Protein AF-A0A0V8JL70-F1 (afdb_monomer_lite)

Structure (mmCIF, N/CA/C/O backbone):
data_AF-A0A0V8JL70-F1
#
_entry.id   AF-A0A0V8JL70-F1
#
loop_
_atom_site.group_PDB
_atom_site.id
_atom_site.type_symbol
_atom_site.label_atom_id
_atom_site.label_alt_id
_atom_site.label_comp_id
_atom_site.label_asym_id
_atom_site.label_entity_id
_atom_site.label_seq_id
_atom_site.pdbx_PDB_ins_code
_atom_site.Cartn_x
_atom_site.Cartn_y
_atom_site.Cartn_z
_atom_site.occupancy
_atom_site.B_iso_or_equiv
_atom_site.auth_seq_id
_atom_site.auth_comp_id
_atom_site.auth_asym_id
_atom_site.auth_atom_id
_atom_site.pdbx_PDB_model_num
ATOM 1 N N . MET A 1 1 ? 11.755 1.384 -23.278 1.00 58.44 1 MET A N 1
ATOM 2 C CA . MET A 1 1 ? 10.677 0.375 -23.370 1.00 58.44 1 MET A CA 1
ATOM 3 C C . MET A 1 1 ? 10.362 -0.007 -21.926 1.00 58.44 1 MET A C 1
ATOM 5 O O . MET A 1 1 ? 11.201 -0.645 -21.332 1.00 58.44 1 MET A O 1
ATOM 9 N N . ASN A 1 2 ? 9.365 0.506 -21.197 1.00 75.31 2 ASN A N 1
ATOM 10 C CA . ASN A 1 2 ? 8.090 1.167 -21.489 1.00 75.31 2 ASN A CA 1
ATOM 11 C C . ASN A 1 2 ? 7.845 2.307 -20.472 1.00 75.31 2 ASN A C 1
ATOM 13 O O . ASN A 1 2 ? 7.547 2.031 -19.312 1.00 75.31 2 ASN A O 1
ATOM 17 N N . LEU A 1 3 ? 7.916 3.575 -20.904 1.00 89.44 3 LEU A N 1
ATOM 18 C CA . LEU A 1 3 ? 7.682 4.754 -20.044 1.00 89.44 3 LEU A CA 1
ATOM 19 C C . LEU A 1 3 ? 6.356 4.659 -19.267 1.00 89.44 3 LEU A C 1
ATOM 21 O O . LEU A 1 3 ? 6.288 4.988 -18.088 1.00 89.44 3 LEU A O 1
ATOM 25 N N . TRP A 1 4 ? 5.319 4.141 -19.925 1.00 92.00 4 TRP A N 1
ATOM 26 C CA . TRP A 1 4 ? 3.996 3.928 -19.346 1.00 92.00 4 TRP A CA 1
ATOM 27 C C . TRP A 1 4 ? 3.994 2.967 -18.154 1.00 92.00 4 TRP A C 1
ATOM 29 O O . TRP A 1 4 ? 3.271 3.204 -17.193 1.00 92.00 4 TRP A O 1
ATOM 39 N N . ILE A 1 5 ? 4.824 1.919 -18.185 1.00 91.56 5 ILE A N 1
ATOM 40 C CA . ILE A 1 5 ? 4.921 0.940 -17.093 1.00 91.56 5 ILE A CA 1
ATOM 41 C C . ILE A 1 5 ? 5.628 1.570 -15.894 1.00 91.56 5 ILE A C 1
ATOM 43 O O . ILE A 1 5 ? 5.172 1.409 -14.768 1.00 91.56 5 ILE A O 1
ATOM 47 N N . SER A 1 6 ? 6.682 2.360 -16.125 1.00 92.81 6 SER A N 1
ATOM 48 C CA . SER A 1 6 ? 7.348 3.107 -15.053 1.00 92.81 6 SER A CA 1
ATOM 49 C C . SER A 1 6 ? 6.405 4.120 -14.399 1.00 92.81 6 SER A C 1
ATOM 51 O O . SER A 1 6 ? 6.347 4.195 -13.176 1.00 92.81 6 SER A O 1
ATOM 53 N N . ILE A 1 7 ? 5.616 4.858 -15.188 1.00 95.25 7 ILE A N 1
ATOM 54 C CA . ILE A 1 7 ? 4.598 5.776 -14.652 1.00 95.25 7 ILE A CA 1
ATOM 55 C C . ILE A 1 7 ? 3.548 5.000 -13.847 1.00 95.25 7 ILE A C 1
ATOM 57 O O . ILE A 1 7 ? 3.238 5.397 -12.726 1.00 95.25 7 ILE A O 1
ATOM 61 N N . ALA A 1 8 ? 3.031 3.885 -14.376 1.00 94.50 8 ALA A N 1
ATOM 62 C CA . ALA A 1 8 ? 2.049 3.054 -13.682 1.00 94.50 8 ALA A CA 1
ATOM 63 C C . ALA A 1 8 ? 2.587 2.513 -12.347 1.00 94.50 8 ALA A C 1
ATOM 65 O O . ALA A 1 8 ? 1.865 2.552 -11.354 1.00 94.50 8 ALA A O 1
ATOM 66 N N . LEU A 1 9 ? 3.859 2.104 -12.306 1.00 96.00 9 LEU A N 1
ATOM 67 C CA . LEU A 1 9 ? 4.560 1.671 -11.096 1.00 96.00 9 LEU A CA 1
ATOM 68 C C . LEU A 1 9 ? 4.636 2.787 -10.052 1.00 96.00 9 LEU A C 1
ATOM 70 O O . LEU A 1 9 ? 4.286 2.570 -8.893 1.00 96.00 9 LEU A O 1
ATOM 74 N N . TYR A 1 10 ? 5.072 3.988 -10.442 1.00 95.81 10 TYR A N 1
ATOM 75 C CA . TYR A 1 10 ? 5.152 5.113 -9.507 1.00 95.81 10 TYR A CA 1
ATOM 76 C C . TYR A 1 10 ? 3.772 5.515 -8.987 1.00 95.81 10 TYR A C 1
ATOM 78 O O . TYR A 1 10 ? 3.614 5.754 -7.792 1.00 95.81 10 TYR A O 1
ATOM 86 N N . VAL A 1 11 ? 2.759 5.543 -9.855 1.00 96.50 11 VAL A N 1
ATOM 87 C CA . VAL A 1 11 ? 1.379 5.856 -9.464 1.00 96.50 11 VAL A CA 1
ATOM 88 C C . VAL A 1 11 ? 0.831 4.804 -8.502 1.00 96.50 11 VAL A C 1
ATOM 90 O O . VAL A 1 11 ? 0.260 5.165 -7.473 1.00 96.50 11 VAL A O 1
ATOM 93 N N . SER A 1 12 ? 1.021 3.513 -8.791 1.00 95.69 12 SER A N 1
ATOM 94 C CA . SER A 1 12 ? 0.536 2.444 -7.918 1.00 95.69 12 SER A CA 1
ATOM 95 C C . SER A 1 12 ? 1.246 2.442 -6.566 1.00 95.69 12 SER A C 1
ATOM 97 O O . SER A 1 12 ? 0.601 2.214 -5.543 1.00 95.69 12 SER A O 1
ATOM 99 N N . PHE A 1 13 ? 2.540 2.766 -6.548 1.00 96.00 13 PHE 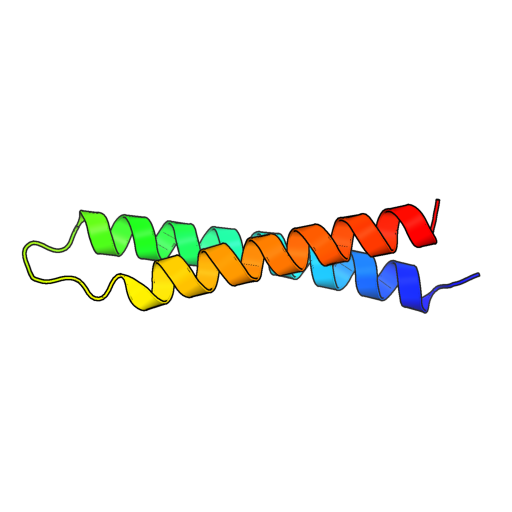A N 1
ATOM 100 C CA . PHE A 1 13 ? 3.333 2.870 -5.327 1.00 96.00 13 PHE A CA 1
ATOM 101 C C . PHE A 1 13 ? 2.913 4.061 -4.459 1.00 96.00 13 PHE A C 1
ATOM 103 O O . PHE A 1 13 ? 2.718 3.924 -3.254 1.00 96.00 13 PHE A O 1
ATOM 110 N N . ILE A 1 14 ? 2.711 5.237 -5.059 1.00 97.56 14 ILE A N 1
ATOM 111 C CA . ILE A 1 14 ? 2.222 6.414 -4.329 1.00 97.56 14 ILE A CA 1
ATOM 112 C C . ILE A 1 14 ? 0.824 6.137 -3.758 1.00 97.56 14 ILE A C 1
ATOM 114 O O . ILE A 1 14 ? 0.553 6.472 -2.603 1.00 97.56 14 ILE A O 1
ATOM 118 N N . MET A 1 15 ? -0.051 5.481 -4.528 1.00 97.06 15 MET A N 1
ATOM 119 C CA . MET A 1 15 ? -1.392 5.138 -4.057 1.00 97.06 15 MET A CA 1
ATOM 120 C C . MET A 1 15 ? -1.401 4.099 -2.941 1.00 97.06 15 MET A C 1
ATOM 122 O O . MET A 1 15 ? -2.203 4.236 -2.017 1.00 97.06 15 MET A O 1
ATOM 126 N N . SER A 1 16 ? -0.519 3.096 -2.963 1.00 96.50 16 SER A N 1
ATOM 127 C CA . SER A 1 16 ? -0.440 2.136 -1.857 1.00 96.50 16 SER A CA 1
ATOM 128 C C . SER A 1 16 ? -0.045 2.829 -0.551 1.00 96.50 16 SER A C 1
ATOM 130 O O . SER A 1 16 ? -0.706 2.620 0.466 1.00 96.50 16 SER A O 1
ATOM 132 N N . ILE A 1 17 ? 0.943 3.731 -0.586 1.00 96.50 17 ILE A N 1
ATOM 133 C CA . ILE A 1 17 ? 1.361 4.526 0.579 1.00 96.50 17 ILE A CA 1
ATOM 134 C C . ILE A 1 17 ? 0.214 5.410 1.076 1.00 96.50 17 ILE A C 1
ATOM 136 O O . ILE A 1 17 ? -0.079 5.425 2.274 1.00 96.50 17 ILE A O 1
ATOM 140 N N . PHE A 1 18 ? -0.459 6.125 0.171 1.00 96.56 18 PHE A N 1
ATOM 141 C CA . PHE A 1 18 ? -1.578 6.997 0.529 1.00 96.56 18 PHE A CA 1
ATOM 142 C C . PHE A 1 18 ? -2.718 6.217 1.198 1.00 96.56 18 PHE A C 1
ATOM 144 O O . PHE A 1 18 ? -3.214 6.619 2.250 1.00 96.56 18 PHE A O 1
ATOM 151 N N . LEU A 1 19 ? -3.101 5.070 0.633 1.00 96.38 19 LEU A N 1
ATOM 152 C CA . LEU A 1 19 ? -4.174 4.234 1.168 1.00 96.38 19 LEU A CA 1
ATOM 153 C C . LEU A 1 19 ? -3.798 3.582 2.505 1.00 96.38 19 LEU A C 1
ATOM 155 O O . LEU A 1 19 ? -4.644 3.527 3.395 1.00 96.38 19 LEU A O 1
ATOM 159 N N . ILE A 1 20 ? -2.545 3.142 2.682 1.00 95.25 20 ILE A N 1
ATOM 160 C CA . ILE A 1 20 ? -2.040 2.662 3.982 1.00 95.25 20 ILE A CA 1
ATOM 161 C C . ILE A 1 20 ? -2.114 3.780 5.022 1.00 95.25 20 ILE A C 1
ATOM 163 O O . ILE A 1 20 ? -2.570 3.545 6.137 1.00 95.25 20 ILE A O 1
ATOM 167 N N . SER A 1 21 ? -1.710 5.001 4.665 1.00 95.94 21 SER A N 1
ATOM 168 C CA . SER A 1 21 ? -1.780 6.147 5.573 1.00 95.94 21 SER A CA 1
ATOM 169 C C . SER A 1 21 ? -3.223 6.452 5.988 1.00 95.94 21 SER A C 1
ATOM 171 O O . SER A 1 21 ? -3.494 6.615 7.175 1.00 95.94 21 SER A O 1
ATOM 173 N N . GLN A 1 22 ? -4.171 6.441 5.048 1.00 94.81 22 GLN A N 1
ATOM 174 C CA . GLN A 1 22 ? -5.593 6.629 5.358 1.00 94.81 22 GLN A CA 1
ATOM 175 C C . GLN A 1 22 ? -6.157 5.495 6.223 1.00 94.81 22 GLN A C 1
ATOM 177 O O . GLN A 1 22 ? -6.884 5.755 7.180 1.00 94.81 22 GLN A O 1
ATOM 182 N N . ALA A 1 23 ? -5.791 4.242 5.937 1.00 94.12 23 ALA A N 1
ATOM 183 C CA . ALA A 1 23 ? -6.156 3.107 6.780 1.00 94.12 23 ALA A CA 1
ATOM 184 C C . ALA A 1 23 ? -5.598 3.267 8.203 1.00 94.12 23 ALA A C 1
ATOM 186 O O . ALA A 1 23 ? -6.298 2.990 9.174 1.00 94.12 23 ALA A O 1
ATOM 187 N N . TYR A 1 24 ? -4.371 3.772 8.345 1.00 93.44 24 TYR A N 1
ATOM 188 C CA . TYR A 1 24 ? -3.775 4.062 9.645 1.00 93.44 24 TYR A CA 1
ATOM 189 C C . TYR A 1 24 ? -4.556 5.145 10.404 1.00 93.44 24 TYR A C 1
ATOM 191 O O . TYR A 1 24 ? -4.918 4.933 11.562 1.00 93.44 24 TYR A O 1
ATOM 199 N N . PHE A 1 25 ? -4.904 6.261 9.756 1.00 92.50 25 PHE A N 1
ATOM 200 C CA . PHE A 1 25 ? -5.745 7.295 10.372 1.00 92.50 25 PHE A CA 1
ATOM 201 C C . PHE A 1 25 ? -7.114 6.763 10.802 1.00 92.50 25 PHE A C 1
ATOM 203 O O . PHE A 1 25 ? -7.556 7.039 11.918 1.00 92.50 25 PHE A O 1
ATOM 210 N N . GLU A 1 26 ? -7.766 5.965 9.957 1.00 91.31 26 GLU A N 1
ATOM 211 C CA . GLU A 1 26 ? -9.025 5.323 10.328 1.00 91.31 26 GLU A CA 1
ATOM 212 C C . GLU A 1 26 ? -8.828 4.356 11.500 1.00 91.31 26 GLU A C 1
ATOM 214 O O . GLU A 1 26 ? -9.629 4.380 12.425 1.00 91.31 26 GLU A O 1
ATOM 219 N N . SER A 1 27 ? -7.735 3.590 11.567 1.00 91.12 27 SER A N 1
ATOM 220 C CA . SER A 1 27 ? -7.467 2.712 12.718 1.00 91.12 27 SER A CA 1
ATOM 221 C C . SER A 1 27 ? -7.344 3.474 14.043 1.00 91.12 27 SER A C 1
ATOM 223 O O . SER A 1 27 ? -7.914 3.048 15.048 1.00 91.12 27 SER A O 1
ATOM 225 N N . LEU A 1 28 ? -6.690 4.642 14.043 1.00 90.75 28 LEU A N 1
ATOM 226 C CA . LEU A 1 28 ? -6.607 5.512 15.219 1.00 90.75 28 LEU A CA 1
ATOM 227 C C . LEU A 1 28 ? -7.986 6.042 15.617 1.00 90.75 28 LEU A C 1
ATOM 229 O O . LEU A 1 28 ? -8.332 6.062 16.797 1.00 90.75 28 LEU A O 1
ATOM 233 N N . ARG A 1 29 ? -8.798 6.433 14.631 1.00 88.19 29 ARG A N 1
ATOM 234 C CA . ARG A 1 29 ? -10.176 6.879 14.853 1.00 88.19 29 ARG A CA 1
ATOM 235 C C . ARG A 1 29 ? -11.053 5.760 15.413 1.00 88.19 29 ARG A C 1
ATOM 237 O O . ARG A 1 29 ? -11.859 6.030 16.299 1.00 88.19 29 ARG A O 1
ATOM 244 N N . LEU A 1 30 ? -10.877 4.529 14.926 1.00 88.38 30 LEU A N 1
ATOM 245 C CA . LEU A 1 30 ? -11.578 3.350 15.429 1.00 88.38 30 LEU A CA 1
ATOM 246 C C . LEU A 1 30 ? -11.215 3.062 16.886 1.00 88.38 30 LEU A C 1
ATOM 248 O O . LEU A 1 30 ? -12.088 2.770 17.698 1.00 88.38 30 LEU A O 1
ATOM 252 N N . MET A 1 31 ? -9.930 3.167 17.216 1.00 86.44 31 MET A N 1
ATOM 253 C CA . MET A 1 31 ? -9.434 2.941 18.570 1.00 86.44 31 MET A CA 1
ATOM 254 C C . MET A 1 31 ? -9.928 4.008 19.554 1.00 86.44 31 MET A C 1
ATOM 256 O O . MET A 1 31 ? -10.174 3.700 20.714 1.00 86.44 31 MET A O 1
ATOM 260 N N . ASN A 1 32 ? -10.099 5.250 19.092 1.00 86.69 32 ASN A N 1
ATOM 261 C CA . ASN A 1 32 ? -10.520 6.375 19.927 1.00 86.69 32 ASN A CA 1
ATOM 262 C C . ASN A 1 32 ? -12.047 6.554 20.023 1.00 86.69 32 ASN A C 1
ATOM 264 O O . ASN A 1 32 ? -12.520 7.511 20.633 1.00 86.69 32 ASN A O 1
ATOM 268 N N . SER A 1 33 ? -12.843 5.692 19.388 1.00 84.88 33 SER A N 1
ATOM 269 C CA . SER A 1 33 ? -14.301 5.782 19.465 1.00 84.88 33 SER A CA 1
ATOM 270 C C . SER A 1 33 ? -14.856 4.884 20.569 1.00 84.88 33 SER A C 1
ATOM 272 O O . SER A 1 33 ? -14.713 3.668 20.515 1.00 84.88 33 SER A O 1
ATOM 274 N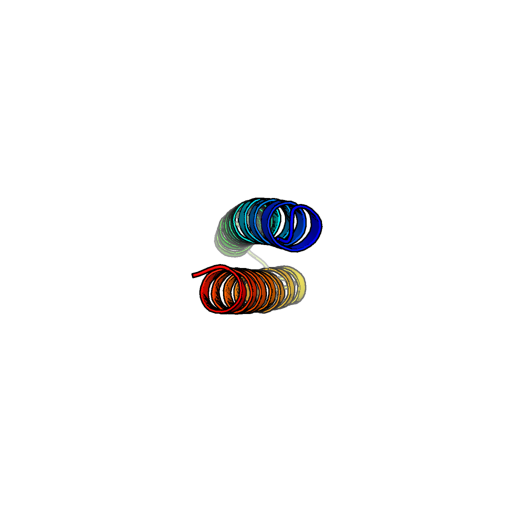 N . GLU A 1 34 ? -15.561 5.479 21.529 1.00 75.19 34 GLU A N 1
ATOM 275 C CA . GLU A 1 34 ? -16.136 4.789 22.697 1.00 75.19 34 GLU A CA 1
ATOM 276 C C . GLU A 1 34 ? -17.439 4.007 22.393 1.00 75.19 34 GLU A C 1
ATOM 278 O O . GLU A 1 34 ? -18.082 3.477 23.296 1.00 75.19 34 GLU A O 1
ATOM 283 N N . GLY A 1 35 ? -17.864 3.928 21.124 1.00 75.38 35 GLY A N 1
ATOM 284 C CA . GLY A 1 35 ? -19.154 3.359 20.704 1.00 75.38 35 GLY A CA 1
ATOM 285 C C . GLY A 1 35 ? -19.058 2.309 19.593 1.00 75.38 35 GLY A C 1
ATOM 286 O O . GLY A 1 35 ? -17.982 1.837 19.245 1.00 75.38 35 GLY A O 1
ATOM 287 N N . LYS A 1 36 ? -20.197 1.929 18.990 1.00 70.56 36 LYS A N 1
ATOM 288 C CA . LYS A 1 36 ? -20.207 1.028 17.821 1.00 70.56 36 LYS A CA 1
ATOM 289 C C . LYS A 1 36 ? -19.508 1.693 16.643 1.00 70.56 36 LYS A C 1
ATOM 291 O O . LYS A 1 36 ? -20.019 2.664 16.083 1.00 70.56 36 LYS A O 1
ATOM 296 N N . VAL A 1 37 ? -18.381 1.126 16.234 1.00 75.88 37 VAL A N 1
ATOM 297 C CA . VAL A 1 37 ? -17.562 1.718 15.185 1.00 75.88 37 VAL A CA 1
ATOM 298 C C . VAL A 1 37 ? -17.824 1.107 13.819 1.00 75.88 37 VAL A C 1
ATOM 300 O O . VAL A 1 37 ? -17.912 -0.110 13.660 1.00 75.88 37 VAL A O 1
ATOM 303 N N . LYS A 1 38 ? -17.915 1.960 12.796 1.00 79.56 38 LYS A N 1
ATOM 304 C CA . LYS A 1 38 ? -17.964 1.521 11.400 1.00 79.56 38 LYS A CA 1
ATOM 305 C C . LYS A 1 38 ? -16.547 1.167 10.946 1.00 79.56 38 LYS A C 1
ATOM 307 O O . LYS A 1 38 ? -15.850 2.026 10.431 1.00 79.56 38 LYS A O 1
ATOM 312 N N . GLY A 1 39 ? -16.140 -0.093 11.116 1.00 83.88 39 GLY A N 1
ATOM 313 C CA . GLY A 1 39 ? -14.828 -0.611 10.684 1.00 83.88 39 GLY A CA 1
ATOM 314 C C . GLY A 1 39 ? -14.692 -0.882 9.178 1.00 83.88 39 GLY A C 1
ATOM 315 O O . GLY A 1 39 ? -13.599 -1.157 8.692 1.00 83.88 39 GLY A O 1
ATOM 316 N N . ILE A 1 40 ? -15.789 -0.790 8.421 1.00 88.19 40 ILE A N 1
ATOM 317 C CA . ILE A 1 40 ? -15.818 -1.048 6.971 1.00 88.19 40 ILE A CA 1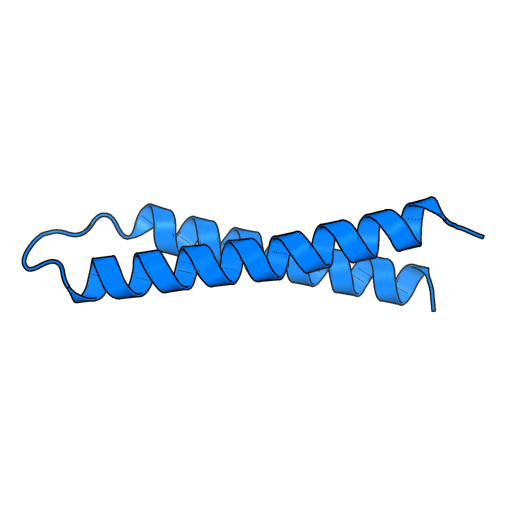
ATOM 318 C C . ILE A 1 40 ? -14.815 -0.175 6.188 1.00 88.19 40 ILE A C 1
ATOM 320 O O . ILE A 1 40 ? -14.101 -0.735 5.357 1.00 88.19 40 ILE A O 1
ATOM 324 N N . PRO A 1 41 ? -14.693 1.147 6.438 1.00 90.19 41 PRO A N 1
ATOM 325 C CA . PRO A 1 41 ? -13.725 1.991 5.740 1.00 90.19 41 PRO A CA 1
ATOM 326 C C . PRO A 1 41 ? -12.286 1.523 5.958 1.00 90.19 41 PRO A C 1
ATOM 328 O O . PRO A 1 41 ? -11.531 1.440 4.998 1.00 90.19 41 PRO A O 1
ATOM 331 N N . PHE A 1 42 ? -11.926 1.136 7.186 1.00 91.88 42 PHE A N 1
ATOM 332 C CA . PHE A 1 42 ? -10.598 0.610 7.502 1.00 91.88 42 PHE A CA 1
ATOM 333 C C . PHE A 1 42 ? -10.285 -0.675 6.728 1.00 91.88 42 PHE A C 1
ATOM 335 O O . PHE A 1 42 ? -9.231 -0.775 6.097 1.00 91.88 42 PHE A O 1
ATOM 342 N N . VAL A 1 43 ? -11.207 -1.645 6.740 1.00 93.19 43 VAL A N 1
ATOM 343 C CA . VAL A 1 43 ? -11.026 -2.922 6.029 1.00 93.19 43 VAL A CA 1
ATOM 344 C C . VAL A 1 43 ? -10.925 -2.688 4.522 1.00 93.19 43 VAL A C 1
ATOM 346 O O . VAL A 1 43 ? -10.067 -3.277 3.863 1.00 93.19 43 VAL A O 1
ATOM 349 N N . PHE A 1 44 ? -11.753 -1.795 3.976 1.00 94.31 44 PHE A N 1
ATOM 350 C CA . PHE A 1 44 ? -11.730 -1.446 2.559 1.00 94.31 44 PHE A CA 1
ATOM 351 C C . PHE A 1 44 ? -10.427 -0.744 2.155 1.00 94.31 44 PHE A C 1
ATOM 353 O O . PHE A 1 44 ? -9.777 -1.181 1.208 1.00 94.31 44 PHE A O 1
ATOM 360 N N . LEU A 1 45 ? -10.004 0.289 2.894 1.00 95.06 45 LEU A N 1
ATOM 361 C CA . LEU A 1 45 ? -8.757 1.025 2.648 1.00 95.06 45 LEU A CA 1
ATOM 362 C C . LEU A 1 45 ? -7.536 0.104 2.733 1.00 95.06 45 LEU A C 1
ATOM 364 O O . LEU A 1 45 ? -6.671 0.155 1.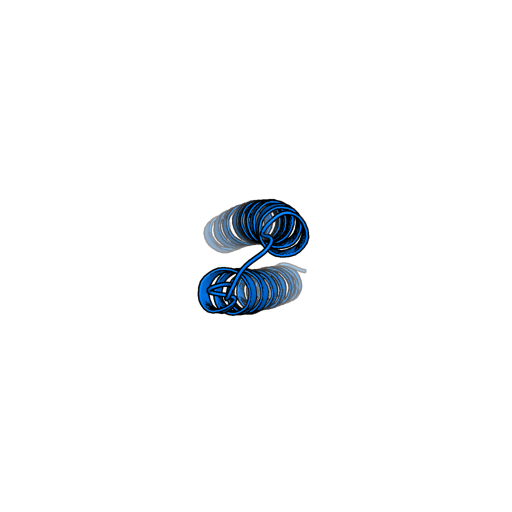863 1.00 95.06 45 LEU A O 1
ATOM 368 N N . SER A 1 46 ? -7.499 -0.778 3.734 1.00 93.88 46 SER A N 1
ATOM 369 C CA . SER A 1 46 ? -6.417 -1.754 3.909 1.00 93.88 46 SER A CA 1
ATOM 370 C C . SER A 1 46 ? -6.386 -2.787 2.781 1.00 93.88 46 SER A C 1
ATOM 372 O O . SER A 1 46 ? -5.327 -3.105 2.253 1.00 93.88 46 SER A O 1
ATOM 374 N N . SER A 1 47 ? -7.545 -3.293 2.355 1.00 96.12 47 SER A N 1
ATOM 375 C CA . SER A 1 47 ? -7.615 -4.252 1.243 1.00 96.12 47 SER A CA 1
ATOM 376 C C . SER A 1 47 ? -7.206 -3.605 -0.083 1.00 96.12 47 SER A C 1
ATOM 378 O O . SER A 1 47 ? -6.461 -4.191 -0.869 1.00 96.12 47 SER A O 1
ATOM 380 N N . LEU A 1 48 ? -7.649 -2.368 -0.321 1.00 96.00 48 LEU A N 1
ATOM 381 C CA . LEU A 1 48 ? -7.310 -1.615 -1.522 1.00 96.00 48 LEU A CA 1
ATOM 382 C C . LEU A 1 48 ? -5.820 -1.246 -1.554 1.00 96.00 48 LEU A C 1
ATOM 384 O O . LEU A 1 48 ? -5.199 -1.280 -2.613 1.00 96.00 48 LEU A O 1
ATOM 388 N N . SER A 1 49 ? -5.215 -0.947 -0.405 1.00 96.31 49 SER A N 1
ATOM 389 C CA . SER A 1 49 ? -3.785 -0.651 -0.339 1.00 96.31 49 SER A CA 1
ATOM 390 C C . SER A 1 49 ? -2.912 -1.872 -0.646 1.00 96.31 49 SER A C 1
ATOM 392 O O . SER A 1 49 ? -1.921 -1.761 -1.375 1.00 96.31 49 SER A O 1
ATOM 394 N N . LEU A 1 50 ? -3.323 -3.058 -0.186 1.00 96.12 50 LEU A N 1
ATOM 395 C CA . LEU A 1 50 ? -2.695 -4.328 -0.555 1.00 96.12 50 LEU A CA 1
ATOM 396 C C . LEU A 1 50 ? -2.835 -4.604 -2.055 1.00 96.12 50 LEU A C 1
ATOM 398 O O . LEU A 1 50 ? -1.871 -5.020 -2.695 1.00 96.12 50 LEU A O 1
ATOM 402 N N . PHE A 1 51 ? -3.993 -4.301 -2.643 1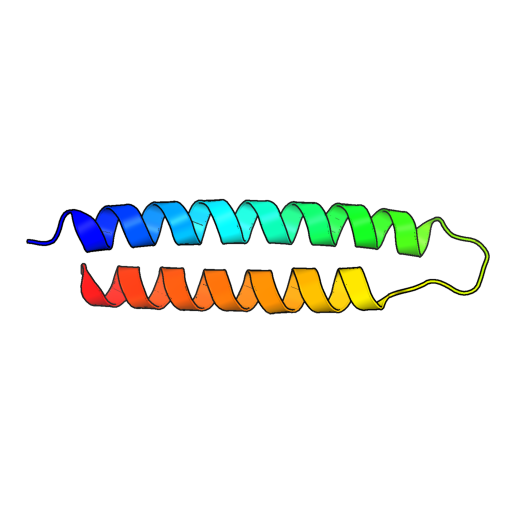.00 97.31 51 PHE A N 1
ATOM 403 C CA . PHE A 1 51 ? -4.199 -4.416 -4.086 1.00 97.31 51 PHE A CA 1
ATOM 404 C C . PHE A 1 51 ? -3.244 -3.514 -4.888 1.00 97.31 51 PHE A C 1
ATOM 406 O O . PHE A 1 51 ? -2.612 -3.971 -5.841 1.00 97.31 51 PHE A O 1
ATOM 413 N N . PHE A 1 52 ? -3.056 -2.257 -4.478 1.00 96.12 52 PHE A N 1
ATOM 414 C CA . PHE A 1 52 ? -2.083 -1.364 -5.120 1.00 96.12 52 PHE A CA 1
ATOM 415 C C . PHE A 1 52 ? -0.627 -1.793 -4.891 1.00 96.12 52 PHE A C 1
ATOM 417 O O . PHE A 1 52 ? 0.222 -1.608 -5.766 1.00 96.12 52 PHE A O 1
ATOM 424 N N . THR A 1 53 ? -0.332 -2.422 -3.754 1.00 96.75 53 THR A N 1
ATOM 425 C CA . THR A 1 53 ? 0.980 -3.037 -3.499 1.00 96.75 53 THR A CA 1
ATOM 426 C C . THR A 1 53 ? 1.238 -4.199 -4.461 1.00 96.75 53 THR A C 1
ATOM 428 O O . THR A 1 53 ? 2.314 -4.275 -5.053 1.00 96.75 53 THR A O 1
ATOM 431 N N . LEU A 1 54 ? 0.232 -5.049 -4.696 1.00 97.06 54 LEU A N 1
ATOM 432 C CA . LEU A 1 54 ? 0.297 -6.132 -5.679 1.00 97.06 54 LEU A CA 1
ATOM 433 C C . LEU A 1 54 ? 0.524 -5.590 -7.098 1.00 97.06 54 LEU A C 1
ATOM 435 O O . LEU A 1 54 ? 1.415 -6.066 -7.797 1.00 97.06 54 LEU A O 1
ATOM 439 N N . LEU A 1 55 ? -0.225 -4.559 -7.503 1.00 94.94 55 LEU A N 1
ATOM 440 C CA . LEU A 1 55 ? -0.033 -3.874 -8.789 1.00 94.94 55 LEU A CA 1
ATOM 441 C C . LEU A 1 55 ? 1.386 -3.324 -8.940 1.00 94.94 55 LEU A C 1
ATOM 443 O O . LEU A 1 55 ? 2.006 -3.493 -9.984 1.00 94.94 55 LEU A O 1
ATOM 447 N N . THR A 1 56 ? 1.919 -2.706 -7.885 1.00 96.62 56 THR A N 1
ATOM 448 C CA . THR A 1 56 ? 3.288 -2.179 -7.887 1.00 96.62 56 THR A CA 1
ATOM 449 C C . THR A 1 56 ? 4.308 -3.295 -8.087 1.00 96.62 56 THR A C 1
ATOM 451 O O . THR A 1 56 ? 5.210 -3.158 -8.910 1.00 96.62 56 THR A O 1
ATOM 454 N N . SER A 1 57 ? 4.146 -4.420 -7.383 1.00 96.62 57 SER A N 1
ATOM 455 C CA . SER A 1 57 ? 5.010 -5.593 -7.548 1.00 96.62 57 SER A CA 1
ATOM 456 C C . SER A 1 57 ? 4.923 -6.171 -8.962 1.00 96.62 57 SER A C 1
ATOM 458 O O . SER A 1 57 ? 5.954 -6.509 -9.540 1.00 96.62 57 SER A O 1
ATOM 460 N N . TYR A 1 58 ? 3.723 -6.222 -9.542 1.00 96.31 58 TYR A N 1
ATOM 461 C CA . TYR A 1 58 ? 3.513 -6.683 -10.910 1.00 96.31 58 TYR A CA 1
ATOM 462 C C . TYR A 1 58 ? 4.193 -5.770 -11.939 1.00 96.31 58 TYR A C 1
ATOM 464 O O . TYR A 1 58 ? 4.920 -6.250 -12.805 1.00 96.31 58 TYR A O 1
ATOM 472 N N . PHE A 1 59 ? 4.025 -4.448 -11.830 1.00 94.75 59 PHE A N 1
ATOM 473 C CA . PHE A 1 59 ? 4.701 -3.511 -12.732 1.00 94.75 59 PHE A CA 1
ATOM 474 C C . PHE A 1 59 ? 6.219 -3.525 -12.560 1.00 94.75 59 PHE A C 1
ATOM 476 O O . PHE A 1 59 ? 6.933 -3.330 -13.540 1.00 94.75 59 PHE A O 1
ATO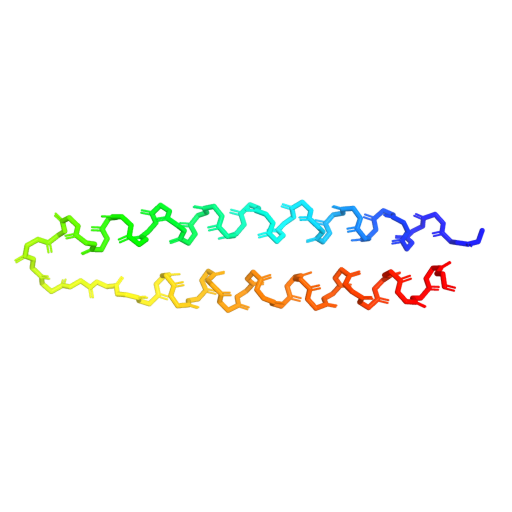M 483 N N . TYR A 1 60 ? 6.714 -3.782 -11.347 1.00 94.69 60 TYR A N 1
ATOM 484 C CA . TYR A 1 60 ? 8.143 -3.945 -11.096 1.00 94.69 60 TYR A CA 1
ATOM 485 C C . TYR A 1 60 ? 8.704 -5.169 -11.829 1.00 94.69 60 TYR A C 1
ATOM 487 O O . TYR A 1 60 ? 9.666 -5.020 -12.573 1.00 94.69 60 TYR A O 1
ATOM 495 N N . GLN A 1 61 ? 8.052 -6.332 -11.706 1.00 94.38 61 GLN A N 1
ATOM 496 C CA . GLN A 1 61 ? 8.421 -7.560 -12.432 1.00 94.38 61 GLN A CA 1
ATOM 497 C C . GLN A 1 61 ? 8.300 -7.435 -13.956 1.00 94.38 61 GLN A C 1
ATOM 499 O O . GLN A 1 61 ? 8.954 -8.153 -14.700 1.00 94.38 61 GLN A O 1
ATOM 504 N N . LEU A 1 62 ? 7.415 -6.565 -14.441 1.00 92.06 62 LEU A N 1
ATOM 505 C CA . LEU A 1 62 ? 7.248 -6.339 -15.873 1.00 92.06 62 LEU A CA 1
ATOM 506 C C . LEU A 1 62 ? 8.337 -5.420 -16.451 1.00 92.06 62 LEU A C 1
ATOM 508 O O . LEU A 1 62 ? 8.571 -5.429 -17.660 1.00 92.06 62 LEU A O 1
ATOM 512 N N . LEU A 1 63 ? 8.957 -4.586 -15.610 1.00 88.12 63 LEU A N 1
ATOM 513 C CA . LEU A 1 63 ? 9.976 -3.616 -16.012 1.00 88.12 63 LEU A CA 1
ATOM 514 C C . LEU A 1 63 ? 11.410 -4.156 -15.858 1.00 88.12 63 LEU A C 1
ATOM 516 O O . LEU A 1 63 ? 12.282 -3.722 -16.613 1.00 88.12 63 LEU A O 1
ATOM 520 N N . TYR A 1 64 ? 11.640 -5.061 -14.901 1.00 83.88 64 TYR A N 1
ATOM 521 C CA . TYR A 1 64 ? 12.943 -5.634 -14.540 1.00 83.88 64 TYR A CA 1
ATOM 522 C C . TYR A 1 64 ? 12.892 -7.159 -14.521 1.00 83.88 64 TYR A C 1
ATOM 524 O O . TYR A 1 64 ? 13.843 -7.764 -15.062 1.00 83.88 64 TYR A O 1
#

Radius of gyration: 15.01 Å; chains: 1; bounding box: 33×15×46 Å

pLDDT: mean 91.17, std 7.56, range [58.44, 97.56]

Sequence (64 aa):
MNLWISIALYVSFIMSIFLISQAYFESLRLMNSEGKVKGIPFVFLSSLSLFFTLLTSYFYQLLY

Foldseek 3Di:
DDPVLVVLLVVLVVLLVVLVVVLVVVVVVQVPDPDDDDCVSNVVSNVVSVVSVVSNVVSVVVVD

Secondary structure (DSSP, 8-state):
--HHHHHHHHHHHHHHHHHHHHHHHHHHHHHT-SS----HHHHHHHHHHHHHHHHHHHHHHHH-

Organism: NCBI:txid1414648